Protein AF-A0A920RMG0-F1 (afdb_monomer_lite)

Sequence (128 aa):
MARPPLRSPDRQATRNQTPKTRGSAVPNRHDTGQPLRADIRKWLDQHAGTVPAAYKGRDIHLLRQGAVTYFRAYEILGDRKYLEAGLARADVIKKNQWPKGHWQWGDFGEDFVRIQDGYNDWPFWIML

Radius of gyration: 36.17 Å; chains: 1; bounding box: 58×58×116 Å

Foldseek 3Di:
DDDDDDDDDDDDDDDDDDDPDDPPPPPDPPPPVVVVVVVVVVVCVVCLPVQDQACDDPNVCVLVVLLVVLVVCCVVVVDCSSVVSNVSSVVNVVVQQDPVGHHDDPPDDPQWDWDDPVPDPDIDIDGD

Secondary structure (DSSP, 8-state):
--PPPPP---------------------TT-SHHHHHHHHHHHHHHHHT---S--STHHHHHHHHHHHHHHHHHHHH--HHHHHHHHHHHHHHHHT--TTS----TT--TTEEEE--SSSSS-EEEE-

pLDDT: mean 79.08, std 20.99, range [36.25, 98.5]

Structure (mmCIF, N/CA/C/O backbone):
data_AF-A0A920RMG0-F1
#
_entry.id   AF-A0A920RMG0-F1
#
loop_
_atom_site.group_PDB
_atom_site.id
_atom_site.type_symbol
_atom_site.label_atom_id
_atom_site.label_alt_id
_atom_site.label_comp_id
_atom_site.label_asym_id
_atom_site.label_entity_id
_atom_site.label_seq_id
_atom_site.pdbx_PDB_ins_code
_atom_site.Cartn_x
_atom_site.Cartn_y
_atom_site.Cartn_z
_atom_site.occupancy
_atom_site.B_iso_or_equiv
_atom_site.auth_seq_id
_atom_site.auth_comp_id
_atom_site.auth_asym_id
_atom_site.auth_atom_id
_atom_site.pdbx_PDB_model_num
ATOM 1 N N . MET A 1 1 ? -32.709 41.618 101.414 1.00 42.44 1 MET A N 1
ATOM 2 C CA . MET A 1 1 ? -31.379 42.117 100.997 1.00 42.44 1 MET A CA 1
ATOM 3 C C . MET A 1 1 ? -31.060 41.542 99.625 1.00 42.44 1 MET A C 1
ATOM 5 O O . MET A 1 1 ? -30.834 40.347 99.528 1.00 42.44 1 MET A O 1
ATOM 9 N N . ALA A 1 2 ? -31.113 42.361 98.575 1.00 39.97 2 ALA A N 1
ATOM 10 C CA . ALA A 1 2 ? -30.776 41.978 97.204 1.00 39.97 2 ALA A CA 1
ATOM 11 C C . ALA A 1 2 ? -29.787 43.015 96.651 1.00 39.97 2 ALA A C 1
ATOM 13 O O . ALA A 1 2 ? -30.056 44.213 96.721 1.00 39.97 2 ALA A O 1
ATOM 14 N N . ARG A 1 3 ? -28.625 42.564 96.169 1.00 41.97 3 ARG A N 1
ATOM 15 C CA . ARG A 1 3 ? -27.631 43.391 95.466 1.00 41.97 3 ARG A CA 1
ATOM 16 C C . ARG A 1 3 ? -27.864 43.267 93.952 1.00 41.97 3 ARG A C 1
ATOM 18 O O . ARG A 1 3 ? -28.039 42.139 93.496 1.00 41.97 3 ARG A O 1
ATOM 25 N N . PRO A 1 4 ? -27.838 44.358 93.169 1.00 48.66 4 PRO A N 1
ATOM 26 C CA . PRO A 1 4 ? -27.900 44.286 91.711 1.00 48.66 4 PRO A CA 1
ATOM 27 C C . PRO A 1 4 ? -26.489 44.104 91.117 1.00 48.66 4 PRO A C 1
ATOM 29 O O . PRO A 1 4 ? -25.529 44.609 91.708 1.00 48.66 4 PRO A O 1
ATOM 32 N N . PRO A 1 5 ? -26.315 43.454 89.952 1.00 51.12 5 PRO A N 1
ATOM 33 C CA . PRO A 1 5 ? -25.055 43.531 89.235 1.00 51.12 5 PRO A CA 1
ATOM 34 C C . PRO A 1 5 ? -25.028 44.723 88.268 1.00 51.12 5 PRO A C 1
ATOM 36 O O . PRO A 1 5 ? -26.004 45.057 87.595 1.00 51.12 5 PRO A O 1
ATOM 39 N N . LEU A 1 6 ? -23.858 45.360 88.253 1.00 41.81 6 LEU A N 1
ATOM 40 C CA . LEU A 1 6 ? -23.444 46.491 87.434 1.00 41.81 6 LEU A CA 1
ATOM 41 C C . LEU A 1 6 ? -23.401 46.158 85.936 1.00 41.81 6 LEU A C 1
ATOM 43 O O . LEU A 1 6 ? -23.084 45.045 85.524 1.00 41.81 6 LEU A O 1
ATOM 47 N N . ARG A 1 7 ? -23.669 47.183 85.127 1.00 38.91 7 ARG A N 1
ATOM 48 C CA . ARG A 1 7 ? -23.547 47.192 83.668 1.00 38.91 7 ARG A CA 1
ATOM 49 C C . ARG A 1 7 ? -22.143 47.648 83.245 1.00 38.91 7 ARG A C 1
ATOM 51 O O . ARG A 1 7 ? -21.618 48.583 83.851 1.00 38.91 7 ARG A O 1
ATOM 58 N N . SER A 1 8 ? -21.708 47.137 82.085 1.00 39.91 8 SER A N 1
ATOM 59 C CA . SER A 1 8 ? -20.843 47.752 81.038 1.00 39.91 8 SER A CA 1
ATOM 60 C C . SER A 1 8 ? -19.462 47.076 80.842 1.00 39.91 8 SER A C 1
ATOM 62 O O . SER A 1 8 ? -19.013 46.372 81.736 1.00 39.91 8 SER A O 1
ATOM 64 N N . PRO A 1 9 ? -18.755 47.311 79.714 1.00 49.00 9 PRO A N 1
ATOM 65 C CA . PRO A 1 9 ? -19.085 46.816 78.368 1.00 49.00 9 PRO A CA 1
ATOM 66 C C . PRO A 1 9 ? -17.839 46.247 77.644 1.00 49.00 9 PRO A C 1
ATOM 68 O O . PRO A 1 9 ? -16.835 46.941 77.556 1.00 49.00 9 PRO A O 1
ATOM 71 N N . ASP A 1 10 ? -17.912 45.079 77.001 1.00 38.12 10 ASP A N 1
ATOM 72 C CA . ASP A 1 10 ? -16.809 44.625 76.138 1.00 38.12 10 ASP A CA 1
ATOM 73 C C . ASP A 1 10 ? -17.220 44.527 74.669 1.00 38.12 10 ASP A C 1
ATOM 75 O O . ASP A 1 10 ? -18.046 43.715 74.249 1.00 38.12 10 ASP A O 1
ATOM 79 N N . ARG A 1 11 ? -16.602 45.412 73.879 1.00 44.03 11 ARG A N 1
ATOM 80 C CA . ARG A 1 11 ? -16.418 45.267 72.436 1.00 44.03 11 ARG A CA 1
ATOM 81 C C . ARG A 1 11 ? -15.615 43.990 72.190 1.00 44.03 11 ARG A C 1
ATOM 83 O O . ARG A 1 11 ? -14.558 43.856 72.792 1.00 44.03 11 ARG A O 1
ATOM 90 N N . GLN A 1 12 ? -15.997 43.187 71.195 1.00 36.25 12 GLN A N 1
ATOM 91 C CA . GLN A 1 12 ? -15.057 42.751 70.152 1.00 36.25 12 GLN A CA 1
ATOM 92 C C . GLN A 1 12 ? -15.734 42.007 68.988 1.00 36.25 12 GLN A C 1
ATOM 94 O O . GLN A 1 12 ? -16.477 41.051 69.162 1.00 36.25 12 GLN A O 1
ATOM 99 N N . ALA A 1 13 ? -15.368 42.486 67.796 1.00 37.72 13 ALA A N 1
ATOM 100 C CA . ALA A 1 13 ? -15.141 41.759 66.551 1.00 37.72 13 ALA A CA 1
ATOM 101 C C . ALA A 1 13 ? -16.302 40.978 65.905 1.00 37.72 13 ALA A C 1
ATOM 103 O O . ALA A 1 13 ? -16.529 39.791 66.129 1.00 37.72 13 ALA A O 1
ATOM 104 N N . THR A 1 14 ? -16.922 41.646 64.933 1.00 41.94 14 THR A N 1
ATOM 105 C CA . THR A 1 14 ? -17.558 41.050 63.756 1.00 41.94 14 THR A CA 1
ATOM 106 C C . THR A 1 14 ? -16.636 40.022 63.085 1.00 41.94 14 THR A C 1
ATOM 108 O O . THR A 1 14 ? -15.629 40.362 62.466 1.00 41.94 14 THR A O 1
ATOM 111 N N . ARG A 1 15 ? -16.994 38.736 63.173 1.00 38.6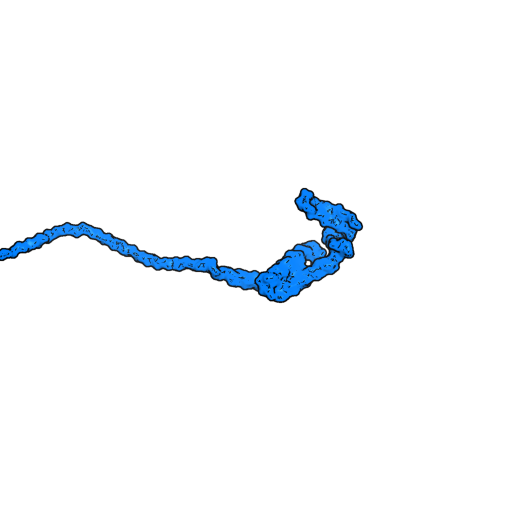2 15 ARG A N 1
ATOM 112 C CA . ARG A 1 15 ? -16.373 37.671 62.378 1.00 38.62 15 ARG A CA 1
ATOM 113 C C . ARG A 1 15 ? -17.013 37.665 60.990 1.00 38.62 15 ARG A C 1
ATOM 115 O O . ARG A 1 15 ? -18.120 37.163 60.820 1.00 38.62 15 ARG A O 1
ATOM 122 N N . ASN A 1 16 ? -16.306 38.229 60.013 1.00 36.69 16 ASN A N 1
ATOM 123 C CA . ASN A 1 16 ? -16.629 38.126 58.591 1.00 36.69 16 ASN A CA 1
ATOM 124 C C . ASN A 1 16 ? -16.818 36.649 58.199 1.00 36.69 16 ASN A C 1
ATOM 126 O O . ASN A 1 16 ? -15.867 35.868 58.236 1.00 36.69 16 ASN A O 1
ATOM 130 N N . GLN A 1 17 ? -18.040 36.265 57.828 1.00 39.31 17 GLN A N 1
ATOM 131 C CA . GLN A 1 17 ? -18.298 35.007 57.131 1.00 39.31 17 GLN A CA 1
ATOM 132 C C . GLN A 1 17 ? -18.097 35.246 55.635 1.00 39.31 17 GLN A C 1
ATOM 134 O O . GLN A 1 17 ? -18.928 35.859 54.970 1.00 39.31 17 GLN A O 1
ATOM 139 N N . THR A 1 18 ? -16.975 34.777 55.103 1.00 38.16 18 THR A N 1
ATOM 140 C CA . THR A 1 18 ? -16.750 34.669 53.659 1.00 38.16 18 THR A CA 1
ATOM 141 C C . THR A 1 18 ? -17.661 33.568 53.095 1.00 38.16 18 THR A C 1
ATOM 143 O O . THR A 1 18 ? -17.744 32.494 53.704 1.00 38.16 18 THR A O 1
ATOM 146 N N . PRO A 1 19 ? -18.343 33.762 51.950 1.00 41.34 19 PRO A N 1
ATOM 147 C CA . PRO A 1 19 ? -19.164 32.710 51.364 1.00 41.34 19 PRO A CA 1
ATOM 148 C C . PRO A 1 19 ? -18.275 31.548 50.909 1.00 41.34 19 PRO A C 1
ATOM 150 O O . PRO A 1 19 ? -17.295 31.759 50.195 1.00 41.34 19 PRO A O 1
ATOM 153 N N . LYS A 1 20 ? -18.632 30.314 51.292 1.00 44.19 20 LYS A N 1
ATOM 154 C CA . LYS A 1 20 ? -18.064 29.089 50.710 1.00 44.19 20 LYS A CA 1
ATOM 155 C C . LYS A 1 20 ? -18.308 29.116 49.201 1.00 44.19 20 LYS A C 1
ATOM 157 O O . LYS A 1 20 ? -19.425 28.874 48.746 1.00 44.19 20 LYS A O 1
ATOM 162 N N . THR A 1 21 ? -17.266 29.387 48.426 1.00 42.94 21 THR A N 1
ATOM 163 C CA . THR A 1 21 ? -17.236 29.114 46.992 1.00 42.94 21 THR A CA 1
ATOM 164 C C . THR A 1 21 ? -17.528 27.628 46.797 1.00 42.94 21 THR A C 1
ATOM 166 O O . THR A 1 21 ? -16.788 26.768 47.278 1.00 42.94 21 THR A O 1
ATOM 169 N N . ARG A 1 22 ? -18.651 27.315 46.132 1.00 43.19 22 ARG A N 1
ATOM 170 C CA . ARG A 1 22 ? -18.914 25.973 45.600 1.00 43.19 22 ARG A CA 1
ATOM 171 C C . ARG A 1 22 ? -17.688 25.571 44.796 1.00 43.19 22 ARG A C 1
ATOM 173 O O . ARG A 1 22 ? -17.317 26.292 43.873 1.00 43.19 22 ARG A O 1
ATOM 180 N N . GLY A 1 23 ? -17.076 24.447 45.161 1.00 39.91 23 GLY A N 1
ATOM 181 C CA . GLY A 1 23 ? -16.032 23.835 44.357 1.00 39.91 23 GLY A CA 1
ATOM 182 C C . GLY A 1 23 ? -16.557 23.681 42.937 1.00 39.91 23 GLY A C 1
ATOM 183 O O . GLY A 1 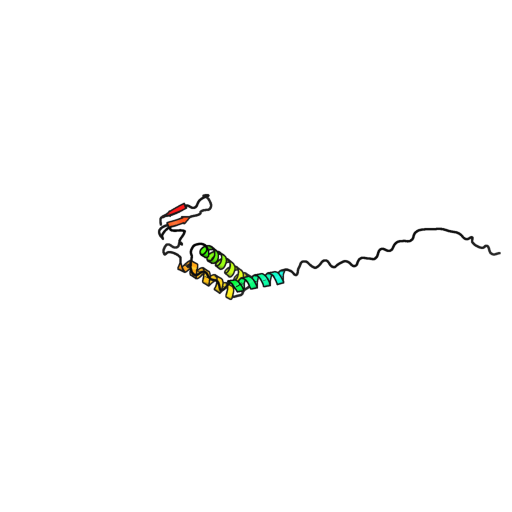23 ? -17.495 22.924 42.694 1.00 39.91 23 GLY A O 1
ATOM 184 N N . SER A 1 24 ? -15.994 24.455 42.015 1.00 47.78 24 SER A N 1
ATOM 185 C CA . SER A 1 24 ? -16.117 24.202 40.591 1.00 47.78 24 SER A CA 1
ATOM 186 C C . SER A 1 24 ? -15.584 22.796 40.367 1.00 47.78 24 SER A C 1
ATOM 188 O O . SER A 1 24 ? -14.395 22.548 40.580 1.00 47.78 24 SER A O 1
ATOM 190 N N . ALA A 1 25 ? -16.475 21.870 40.015 1.00 51.78 25 ALA A N 1
ATOM 191 C CA . ALA A 1 25 ? -16.089 20.545 39.572 1.00 51.78 25 ALA A CA 1
ATOM 192 C C . ALA A 1 25 ? -15.042 20.716 38.467 1.00 51.78 25 ALA A C 1
ATOM 194 O O . ALA A 1 25 ? -15.321 21.311 37.426 1.00 51.78 25 ALA A O 1
ATOM 195 N N . VAL A 1 26 ? -13.820 20.256 38.730 1.00 55.94 26 VAL A N 1
ATOM 196 C CA . VAL A 1 26 ? -12.792 20.132 37.700 1.00 55.94 26 VAL A CA 1
ATOM 197 C C . VAL A 1 26 ? -13.370 19.168 36.664 1.00 55.94 26 VAL A C 1
ATOM 199 O O . VAL A 1 26 ? -13.699 18.040 37.040 1.00 55.94 26 VAL A O 1
ATOM 202 N N . PRO A 1 27 ? -13.565 19.579 35.398 1.00 51.72 27 PRO A N 1
ATOM 203 C CA . PRO A 1 27 ? -14.087 18.668 34.399 1.00 51.72 27 PRO A CA 1
ATOM 204 C C . PRO A 1 27 ? -13.117 17.496 34.274 1.00 51.72 27 PRO A C 1
ATOM 206 O O . PRO A 1 27 ? -11.910 17.668 34.087 1.00 51.72 27 PRO A O 1
ATOM 209 N N . ASN A 1 28 ? -13.669 16.303 34.465 1.00 51.47 28 ASN A N 1
ATOM 210 C CA . ASN A 1 28 ? -12.955 15.040 34.473 1.00 51.47 28 ASN A CA 1
ATOM 211 C C . ASN A 1 28 ? -12.236 14.884 33.119 1.00 51.47 28 ASN A C 1
ATOM 213 O O . ASN A 1 28 ? -12.889 14.775 32.084 1.00 51.47 28 ASN A O 1
ATOM 217 N N . ARG A 1 29 ? -10.896 14.907 33.097 1.00 54.19 29 ARG A N 1
ATOM 218 C CA . ARG A 1 29 ? -10.055 14.883 31.874 1.00 54.19 29 ARG A CA 1
ATOM 219 C C . ARG A 1 29 ? -10.080 13.541 31.113 1.00 54.19 29 ARG A C 1
ATOM 221 O O . ARG A 1 29 ? -9.176 13.264 30.332 1.00 54.19 29 ARG A O 1
ATOM 228 N N . HIS A 1 30 ? -11.085 12.698 31.336 1.00 53.50 30 HIS A N 1
ATOM 229 C CA . HIS A 1 30 ? -11.074 11.289 30.934 1.00 53.50 30 HIS A CA 1
ATOM 230 C C . HIS A 1 30 ? -12.083 10.904 29.839 1.00 53.50 30 HIS A C 1
ATOM 232 O O . HIS A 1 30 ? -12.145 9.730 29.494 1.00 53.50 30 HIS A O 1
ATOM 238 N N . ASP A 1 31 ? -12.804 11.854 29.233 1.00 56.19 31 ASP A N 1
ATOM 239 C CA . ASP A 1 31 ? -13.808 11.553 28.188 1.00 56.19 31 ASP A CA 1
ATOM 240 C C . ASP A 1 31 ? -13.424 12.033 26.769 1.00 56.19 31 ASP A C 1
ATOM 242 O O . ASP A 1 31 ? -14.239 12.107 25.855 1.00 56.19 31 ASP A O 1
ATOM 246 N N . THR A 1 32 ? -12.152 12.374 26.539 1.00 56.78 32 THR A N 1
ATOM 247 C CA . THR A 1 32 ? -11.664 12.840 25.222 1.00 56.78 32 THR A CA 1
ATOM 248 C C . THR A 1 32 ? -11.327 11.705 24.251 1.00 56.78 32 THR A C 1
ATOM 250 O O . THR A 1 32 ? -11.149 11.945 23.056 1.00 56.78 32 THR A O 1
ATOM 253 N N . GLY A 1 33 ? -11.251 10.459 24.732 1.00 65.12 33 GLY A N 1
ATOM 254 C CA . GLY A 1 33 ? -10.840 9.308 23.923 1.00 65.12 33 GLY A CA 1
ATOM 255 C C . GLY A 1 33 ? -11.877 8.871 22.887 1.00 65.12 33 GLY A C 1
ATOM 256 O O . GLY A 1 33 ? -11.506 8.444 21.794 1.00 65.12 33 GLY A O 1
ATOM 257 N N . GLN A 1 34 ? -13.170 9.003 23.196 1.00 75.00 34 GLN A N 1
ATOM 258 C CA . GLN A 1 34 ? -14.237 8.577 22.286 1.00 75.00 34 GLN A CA 1
ATOM 259 C C . GLN A 1 34 ? -14.408 9.513 21.080 1.00 75.00 34 GLN A C 1
ATOM 261 O O . GLN A 1 34 ? -14.434 8.999 19.957 1.00 75.00 34 GLN A O 1
ATOM 266 N N . PRO A 1 35 ? -14.436 10.853 21.248 1.00 85.25 35 PRO A N 1
ATOM 267 C CA . PRO A 1 35 ? -14.441 11.771 20.109 1.00 85.25 35 PRO A CA 1
ATOM 268 C C . PRO A 1 35 ? -13.220 11.577 19.203 1.00 85.25 35 PRO A C 1
ATOM 270 O O . PRO A 1 35 ? -13.368 11.411 17.996 1.00 85.25 35 PRO A O 1
ATOM 273 N N . LEU A 1 36 ? -12.021 11.461 19.790 1.00 88.31 36 LEU A N 1
ATOM 274 C CA . LEU A 1 36 ? -10.789 11.246 19.029 1.00 88.31 36 LEU A CA 1
ATOM 275 C C . LEU A 1 36 ? -10.818 9.936 18.228 1.00 88.31 36 LEU A C 1
ATOM 277 O O . LEU A 1 36 ? -10.426 9.902 17.062 1.00 88.31 36 LEU A O 1
ATOM 281 N N . ARG A 1 37 ? -11.298 8.841 18.831 1.00 88.56 37 ARG A N 1
ATOM 282 C CA . ARG A 1 37 ? -11.426 7.550 18.141 1.00 88.56 37 ARG A CA 1
ATOM 283 C C . ARG A 1 37 ? -12.406 7.631 16.971 1.00 88.56 37 ARG A C 1
ATOM 285 O O . ARG A 1 37 ? -12.152 7.021 15.930 1.00 88.56 37 ARG A O 1
ATOM 292 N N . ALA A 1 38 ? -13.508 8.361 17.134 1.00 92.50 38 ALA A N 1
ATOM 293 C CA . ALA A 1 38 ? -14.477 8.585 16.068 1.00 92.50 38 ALA A CA 1
ATOM 294 C C . ALA A 1 38 ? -13.871 9.408 14.921 1.00 92.50 38 ALA A C 1
ATOM 296 O O . ALA A 1 38 ? -14.035 9.031 13.760 1.00 92.50 38 ALA A O 1
ATOM 297 N N . ASP A 1 39 ? -13.108 10.455 15.235 1.00 94.69 39 ASP A N 1
ATOM 298 C CA . ASP A 1 39 ? -12.436 11.295 14.240 1.00 94.69 39 ASP A CA 1
ATOM 299 C C . ASP A 1 39 ? -11.376 10.518 13.448 1.00 94.69 39 ASP A C 1
ATOM 301 O O . ASP A 1 39 ? -11.352 10.582 12.217 1.00 94.69 39 ASP A O 1
ATOM 305 N N . ILE A 1 40 ? -10.557 9.705 14.127 1.00 94.00 40 ILE A N 1
ATOM 306 C CA . ILE A 1 40 ? -9.577 8.823 13.472 1.00 94.00 40 ILE A CA 1
ATOM 307 C C . ILE A 1 40 ? -10.286 7.828 12.550 1.00 94.00 40 ILE A C 1
ATOM 309 O O . ILE A 1 40 ? -9.882 7.654 11.401 1.00 94.00 40 ILE A O 1
ATOM 313 N N . ARG A 1 41 ? -11.363 7.187 13.022 1.00 95.75 41 ARG A N 1
ATOM 314 C CA . ARG A 1 41 ? -12.144 6.244 12.209 1.00 95.75 41 ARG A CA 1
ATOM 315 C C . ARG A 1 41 ? -12.744 6.931 10.982 1.00 95.75 41 ARG A C 1
ATOM 317 O O . ARG A 1 41 ? -12.637 6.397 9.884 1.00 95.75 41 ARG A O 1
ATOM 324 N N . LYS A 1 42 ? -13.317 8.125 11.146 1.00 96.81 42 LYS A N 1
ATOM 325 C CA . LYS A 1 42 ? -13.858 8.916 10.036 1.00 96.81 42 LYS A CA 1
ATOM 326 C C . LYS A 1 42 ? -12.778 9.246 9.007 1.00 96.81 42 LYS A C 1
ATOM 328 O O . LYS A 1 42 ? -13.020 9.089 7.813 1.00 96.81 42 LYS A O 1
ATOM 333 N N . TRP A 1 43 ? -11.593 9.658 9.454 1.00 96.25 43 TRP A N 1
ATOM 334 C CA . TRP A 1 43 ? -10.474 9.934 8.558 1.00 96.25 43 TRP A CA 1
ATOM 335 C C . TRP A 1 43 ? -10.037 8.676 7.795 1.00 96.25 43 TRP A C 1
ATOM 337 O O . TRP A 1 43 ? -9.899 8.727 6.575 1.00 96.25 43 TRP A O 1
ATOM 347 N N . LEU A 1 44 ? -9.888 7.536 8.479 1.00 96.94 44 LEU A N 1
ATOM 348 C CA . LEU A 1 44 ? -9.539 6.262 7.838 1.00 96.94 44 LEU A CA 1
ATOM 349 C C . LEU A 1 44 ? -10.568 5.867 6.774 1.00 96.94 44 LEU A C 1
ATOM 351 O O . LEU A 1 44 ? -10.198 5.476 5.670 1.00 96.94 44 LEU A O 1
ATOM 355 N N . ASP A 1 45 ? -11.854 6.013 7.083 1.00 96.94 45 ASP A N 1
ATOM 356 C CA . ASP A 1 45 ? -12.947 5.653 6.178 1.00 96.94 45 ASP A CA 1
ATOM 357 C C . ASP A 1 45 ? -12.947 6.518 4.913 1.00 96.94 45 ASP A C 1
ATOM 359 O O . ASP A 1 45 ? -13.121 6.003 3.810 1.00 96.94 45 ASP A O 1
ATOM 363 N N . GLN A 1 46 ? -12.680 7.817 5.056 1.00 96.69 46 GLN A N 1
ATOM 364 C CA . GLN A 1 46 ? -12.597 8.750 3.930 1.00 96.69 46 GLN A CA 1
ATOM 365 C C . GLN A 1 46 ? -11.451 8.430 2.962 1.00 96.69 46 GLN A C 1
ATOM 367 O O . GLN A 1 46 ? -11.558 8.724 1.774 1.00 96.69 46 GLN A O 1
ATOM 372 N N . HIS A 1 47 ? -10.360 7.835 3.450 1.00 95.00 47 HIS A N 1
ATOM 373 C CA . HIS A 1 47 ? -9.147 7.620 2.658 1.00 95.00 47 HIS A CA 1
ATOM 374 C C . HIS A 1 47 ? -8.955 6.161 2.223 1.00 95.00 47 HIS A C 1
ATOM 376 O O . HIS A 1 47 ? -8.085 5.880 1.391 1.00 95.00 47 HIS A O 1
ATOM 382 N N . ALA A 1 48 ? -9.746 5.221 2.754 1.00 94.88 48 ALA A N 1
ATOM 383 C CA . ALA A 1 48 ? -9.579 3.789 2.508 1.00 94.88 48 ALA A CA 1
ATOM 384 C C . ALA A 1 48 ? -9.596 3.455 1.009 1.00 94.88 48 ALA A C 1
ATOM 386 O O . ALA A 1 48 ? -8.716 2.730 0.536 1.00 94.88 48 ALA A O 1
ATOM 387 N N . GLY A 1 49 ? -10.524 4.066 0.262 1.00 93.12 49 GLY A N 1
ATOM 388 C CA . GLY A 1 49 ? -10.711 3.849 -1.176 1.00 93.12 49 GLY A CA 1
ATOM 389 C C . GLY A 1 49 ? -9.707 4.556 -2.092 1.00 93.12 49 GLY A C 1
ATOM 390 O O . GLY A 1 49 ? -9.596 4.194 -3.260 1.00 93.12 49 GLY A O 1
ATOM 391 N N . THR A 1 50 ? -8.941 5.530 -1.596 1.00 93.06 50 THR A N 1
ATOM 392 C CA . THR A 1 50 ? -8.003 6.301 -2.428 1.00 93.06 50 THR A CA 1
ATOM 393 C C . THR A 1 50 ? -6.666 5.569 -2.538 1.00 93.06 50 THR A C 1
ATOM 395 O O . THR A 1 50 ? -5.732 5.816 -1.767 1.00 93.06 50 THR A O 1
ATOM 398 N N . VAL A 1 51 ? -6.587 4.620 -3.472 1.00 94.75 51 VAL A N 1
ATOM 399 C CA . VAL A 1 51 ? -5.392 3.805 -3.736 1.00 94.75 51 VAL A CA 1
ATOM 400 C C . VAL A 1 51 ? -4.651 4.353 -4.961 1.00 94.75 51 VAL A C 1
ATOM 402 O O . VAL A 1 51 ? -5.217 4.346 -6.055 1.00 94.75 51 VAL A O 1
ATOM 405 N N . PRO A 1 52 ? -3.395 4.819 -4.821 1.00 93.88 52 PRO A N 1
ATOM 406 C CA . PRO A 1 52 ? -2.582 5.188 -5.974 1.00 93.88 52 PRO A CA 1
ATOM 407 C C . PRO A 1 52 ? -2.398 4.010 -6.937 1.00 93.88 52 PRO A C 1
ATOM 409 O O . PRO A 1 52 ? -2.123 2.892 -6.509 1.00 93.88 52 PRO A O 1
ATOM 412 N N . ALA A 1 53 ? -2.522 4.261 -8.240 1.00 91.38 53 ALA A N 1
ATOM 413 C CA . ALA A 1 53 ? -2.436 3.208 -9.254 1.00 91.38 53 ALA A CA 1
ATOM 414 C C . ALA A 1 53 ? -0.992 2.807 -9.601 1.00 91.38 53 ALA A C 1
ATOM 416 O O . ALA A 1 53 ? -0.758 1.699 -10.079 1.00 91.38 53 ALA A O 1
ATOM 417 N N . ALA A 1 54 ? -0.025 3.702 -9.384 1.00 88.31 54 ALA A N 1
ATOM 418 C CA . ALA A 1 54 ? 1.358 3.512 -9.797 1.00 88.31 54 ALA A CA 1
ATOM 419 C C . ALA A 1 54 ? 2.306 3.501 -8.597 1.00 88.31 54 ALA A C 1
ATOM 421 O O . ALA A 1 54 ? 2.189 4.313 -7.682 1.00 88.31 54 ALA A O 1
ATOM 422 N N . TYR A 1 55 ? 3.305 2.623 -8.633 1.00 88.81 55 TYR A N 1
ATOM 423 C CA . TYR A 1 55 ? 4.379 2.605 -7.646 1.00 88.81 55 TYR A CA 1
ATOM 424 C C . TYR A 1 55 ? 5.553 3.472 -8.125 1.00 88.81 55 TYR A C 1
ATOM 426 O O . TYR A 1 55 ? 6.601 2.969 -8.515 1.00 88.81 55 TYR A O 1
ATOM 434 N N . LYS A 1 56 ? 5.370 4.797 -8.148 1.00 87.12 56 LYS A N 1
ATOM 435 C CA . LYS A 1 56 ? 6.414 5.747 -8.574 1.00 87.12 56 LYS A CA 1
ATOM 436 C C . LYS A 1 56 ? 6.321 7.088 -7.850 1.00 87.12 56 LYS A C 1
ATOM 438 O O . LYS A 1 56 ? 5.242 7.506 -7.439 1.00 87.12 56 LYS A O 1
ATOM 443 N N . GLY A 1 57 ? 7.450 7.782 -7.709 1.00 85.25 57 GLY A N 1
ATOM 444 C CA . GLY A 1 57 ? 7.503 9.127 -7.124 1.00 85.25 57 GLY A CA 1
ATOM 445 C C . GLY A 1 57 ? 6.818 9.226 -5.752 1.00 85.25 57 GLY A C 1
ATOM 446 O O . GLY A 1 57 ? 7.034 8.389 -4.875 1.00 85.25 57 GLY A O 1
ATOM 447 N N . ARG A 1 58 ? 5.965 10.248 -5.572 1.00 83.94 58 ARG A N 1
ATOM 448 C CA . ARG A 1 58 ? 5.221 10.494 -4.320 1.00 83.94 58 ARG A CA 1
ATOM 449 C C . ARG A 1 58 ? 4.294 9.331 -3.936 1.00 83.94 58 ARG A C 1
ATOM 451 O O . ARG A 1 58 ? 4.109 9.081 -2.744 1.00 83.94 58 ARG A O 1
AT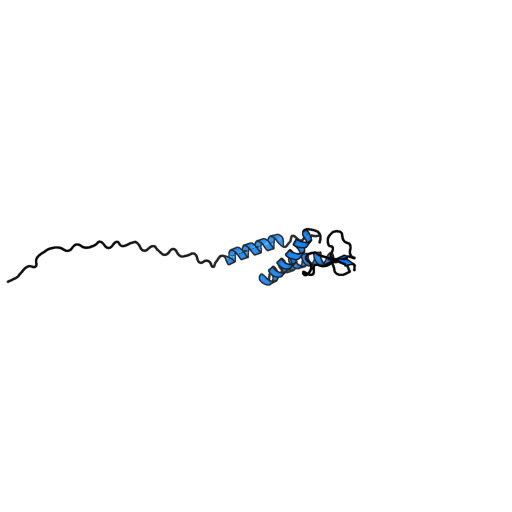OM 458 N N . ASP A 1 59 ? 3.763 8.601 -4.912 1.00 90.50 59 ASP A N 1
ATOM 459 C CA . ASP A 1 59 ? 2.784 7.536 -4.677 1.00 90.50 59 ASP A CA 1
ATOM 460 C C . ASP A 1 59 ? 3.390 6.338 -3.941 1.00 90.50 59 ASP A C 1
ATOM 462 O O . ASP A 1 59 ? 2.690 5.673 -3.179 1.00 90.50 59 ASP A O 1
ATOM 466 N N . ILE A 1 60 ? 4.705 6.114 -4.066 1.00 90.38 60 ILE A N 1
ATOM 467 C CA . ILE A 1 60 ? 5.419 5.064 -3.321 1.00 90.38 60 ILE A CA 1
ATOM 468 C C . ILE A 1 60 ? 5.206 5.234 -1.813 1.00 90.38 60 ILE A C 1
ATOM 470 O O . ILE A 1 60 ? 4.927 4.263 -1.105 1.00 90.38 60 ILE A O 1
ATOM 474 N N . HIS A 1 61 ? 5.317 6.465 -1.310 1.00 88.50 61 HIS A N 1
ATOM 475 C CA . HIS A 1 61 ? 5.145 6.738 0.115 1.00 88.50 61 HIS A CA 1
ATOM 476 C C . HIS A 1 61 ? 3.699 6.525 0.555 1.00 88.50 61 HIS A C 1
ATOM 478 O O . HIS A 1 61 ? 3.474 5.906 1.592 1.00 88.50 61 HIS A O 1
ATOM 484 N N . LEU A 1 62 ? 2.731 6.974 -0.247 1.00 92.00 62 LEU A N 1
ATOM 485 C CA . LEU A 1 62 ? 1.305 6.796 0.036 1.00 92.00 62 LEU A CA 1
ATOM 486 C C . LEU A 1 62 ? 0.901 5.317 0.044 1.00 92.00 62 LEU A C 1
ATOM 488 O O . LEU A 1 62 ? 0.118 4.899 0.895 1.00 92.00 62 LEU A O 1
ATOM 492 N N . LEU A 1 63 ? 1.466 4.515 -0.860 1.00 95.38 63 LEU A N 1
ATOM 493 C CA . LEU A 1 63 ? 1.241 3.073 -0.912 1.00 95.38 63 LEU A CA 1
ATOM 494 C C . LEU A 1 63 ? 1.836 2.367 0.308 1.00 95.38 63 LEU A C 1
ATOM 496 O O . LEU A 1 63 ? 1.116 1.652 1.001 1.00 95.38 63 LEU A O 1
ATOM 500 N N . ARG A 1 64 ? 3.123 2.596 0.607 1.00 93.56 64 ARG A N 1
ATOM 501 C CA . ARG A 1 64 ? 3.822 1.937 1.725 1.00 93.56 64 ARG A CA 1
ATOM 502 C C . ARG A 1 64 ? 3.234 2.331 3.080 1.00 93.56 64 ARG A C 1
ATOM 504 O O . ARG A 1 64 ? 2.865 1.459 3.862 1.00 93.56 64 ARG A O 1
ATOM 511 N N . GLN A 1 65 ? 3.113 3.633 3.345 1.00 94.25 65 GLN A N 1
ATOM 512 C CA . GLN A 1 65 ? 2.554 4.131 4.607 1.00 94.25 65 GLN A CA 1
ATOM 513 C C . GLN A 1 65 ? 1.076 3.772 4.735 1.00 94.25 65 GLN A C 1
ATOM 515 O O . GLN A 1 65 ? 0.637 3.346 5.801 1.00 94.25 65 GLN A O 1
ATOM 520 N N . GLY A 1 66 ? 0.313 3.884 3.644 1.00 95.75 66 GLY A N 1
ATOM 521 C CA . GLY A 1 66 ? -1.092 3.500 3.621 1.00 95.75 66 GLY A CA 1
ATOM 522 C C . GLY A 1 66 ? -1.293 2.020 3.939 1.00 95.75 66 GLY A C 1
ATOM 523 O O . GLY A 1 66 ? -2.108 1.706 4.799 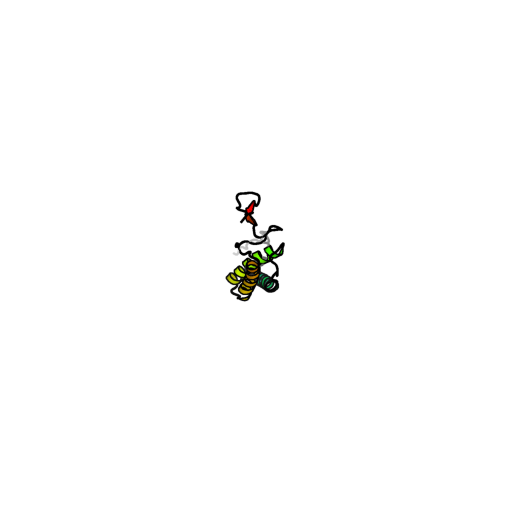1.00 95.75 66 GLY A O 1
ATOM 524 N N . ALA A 1 67 ? -0.533 1.114 3.315 1.00 97.38 67 ALA A N 1
ATOM 525 C CA . ALA A 1 67 ? -0.630 -0.322 3.589 1.00 97.38 67 ALA A CA 1
ATOM 526 C C . ALA A 1 67 ? -0.423 -0.627 5.082 1.00 97.38 67 ALA A C 1
ATOM 528 O O . ALA A 1 67 ? -1.287 -1.237 5.708 1.00 97.38 67 ALA A O 1
ATOM 529 N N . VAL A 1 68 ? 0.663 -0.115 5.675 1.00 97.38 68 VAL A N 1
ATOM 530 C CA . VAL A 1 68 ? 0.954 -0.288 7.110 1.00 97.38 68 VAL A CA 1
ATOM 531 C C . VAL A 1 68 ? -0.157 0.304 7.980 1.00 97.38 68 VAL A C 1
ATOM 533 O O . VAL A 1 68 ? -0.622 -0.343 8.917 1.00 97.38 68 VAL A O 1
ATOM 536 N N . THR A 1 69 ? -0.622 1.511 7.648 1.00 97.56 69 THR A N 1
ATOM 537 C CA . THR A 1 69 ? -1.682 2.211 8.390 1.00 97.56 69 THR A CA 1
ATOM 538 C C . THR A 1 69 ? -2.968 1.392 8.419 1.00 97.56 69 THR A C 1
ATOM 540 O O . THR A 1 69 ? -3.567 1.234 9.480 1.00 97.56 69 THR A O 1
ATOM 543 N N . TYR A 1 70 ? -3.390 0.838 7.282 1.00 98.25 70 TYR A N 1
ATOM 544 C CA . TYR A 1 70 ? -4.643 0.091 7.190 1.00 98.25 70 TYR A CA 1
ATOM 545 C C . TYR A 1 70 ? -4.557 -1.315 7.785 1.00 98.25 70 TYR A C 1
ATOM 547 O O . TYR A 1 70 ? -5.508 -1.741 8.439 1.00 98.25 70 TYR A O 1
ATOM 555 N N . PHE A 1 71 ? -3.416 -2.001 7.675 1.00 98.50 71 PHE A N 1
ATOM 556 C CA . PHE A 1 71 ? -3.208 -3.236 8.436 1.00 98.50 71 PHE A CA 1
ATOM 557 C C . PHE A 1 71 ? -3.270 -2.970 9.939 1.00 98.50 71 PHE A C 1
ATOM 559 O O . PHE A 1 71 ? -3.987 -3.665 10.657 1.00 98.50 71 PHE A O 1
ATOM 566 N N . ARG A 1 72 ? -2.636 -1.893 10.414 1.00 98.12 72 ARG A N 1
ATOM 567 C CA . ARG A 1 72 ? -2.698 -1.537 11.832 1.00 98.12 72 ARG A CA 1
ATOM 568 C C . ARG A 1 72 ? -4.099 -1.107 12.271 1.00 98.12 72 ARG A C 1
ATOM 570 O O . ARG A 1 72 ? -4.535 -1.449 13.369 1.00 98.12 72 ARG A O 1
ATOM 577 N N . ALA A 1 73 ? -4.830 -0.394 11.418 1.00 97.69 73 ALA A N 1
ATOM 578 C CA . ALA A 1 73 ? -6.224 -0.048 11.666 1.00 97.69 73 ALA A CA 1
ATOM 579 C C . ALA A 1 73 ? -7.105 -1.301 11.768 1.00 97.69 73 ALA A C 1
ATOM 581 O O . ALA A 1 73 ? -7.956 -1.360 12.651 1.00 97.69 73 ALA A O 1
ATOM 582 N N . TYR A 1 74 ? -6.881 -2.315 10.928 1.00 98.19 74 TYR A N 1
ATOM 583 C CA . TYR A 1 74 ? -7.569 -3.600 11.038 1.00 98.19 74 TYR A CA 1
ATOM 584 C C . TYR A 1 74 ? -7.260 -4.301 12.366 1.00 98.19 74 TYR A C 1
ATOM 586 O O . TYR A 1 74 ? -8.188 -4.693 13.067 1.00 98.19 74 TYR A O 1
ATOM 594 N N . GLU A 1 75 ? -5.989 -4.385 12.759 1.00 97.88 75 GLU A N 1
ATOM 595 C CA . GLU A 1 75 ? -5.575 -5.005 14.026 1.00 97.88 75 GLU A CA 1
ATOM 596 C C . GLU A 1 75 ? -6.201 -4.328 15.254 1.00 97.88 75 GLU A C 1
ATOM 598 O O . GLU A 1 75 ? -6.612 -5.000 16.196 1.00 97.88 75 GLU A O 1
ATOM 603 N N . ILE A 1 76 ? -6.284 -2.993 15.254 1.00 95.81 76 ILE A N 1
ATOM 604 C CA . ILE A 1 76 ? -6.794 -2.216 16.395 1.00 95.81 76 ILE A CA 1
ATOM 605 C C . ILE A 1 76 ? -8.327 -2.149 16.402 1.00 95.81 76 ILE A C 1
ATOM 607 O O . ILE A 1 76 ? -8.950 -2.160 17.464 1.00 95.81 76 ILE A O 1
ATOM 611 N N . LEU A 1 77 ? -8.952 -1.997 15.231 1.00 94.50 77 LEU A N 1
ATOM 612 C CA . LEU A 1 77 ? -10.379 -1.682 15.110 1.00 94.50 77 LEU A CA 1
ATOM 613 C C . LEU A 1 77 ? -11.241 -2.875 14.681 1.00 94.50 77 LEU A C 1
ATOM 615 O O . LEU A 1 77 ? -12.465 -2.763 14.758 1.00 94.50 77 LEU A O 1
ATOM 619 N N . GLY A 1 78 ? -10.634 -3.968 14.212 1.00 95.44 78 GLY A N 1
ATOM 620 C CA . GLY A 1 78 ? -11.290 -5.226 13.838 1.00 95.44 78 GLY A CA 1
ATOM 621 C C . GLY A 1 78 ? -12.149 -5.180 12.570 1.00 95.44 78 GLY A C 1
ATOM 622 O O . GLY A 1 78 ? -12.783 -6.174 12.226 1.00 95.44 78 GLY A O 1
ATOM 623 N N . ASP A 1 79 ? -12.203 -4.044 11.870 1.00 96.88 79 ASP A N 1
ATOM 624 C CA . ASP A 1 79 ? -13.074 -3.858 10.707 1.00 96.88 79 ASP A CA 1
ATOM 625 C C . ASP A 1 79 ? -12.370 -4.294 9.415 1.00 96.88 79 ASP A C 1
ATOM 627 O O . ASP A 1 79 ? -11.349 -3.723 9.015 1.00 96.88 79 ASP A O 1
ATOM 631 N N . ARG A 1 80 ? -12.928 -5.311 8.751 1.00 97.81 80 ARG A N 1
ATOM 632 C CA . ARG A 1 80 ? -12.345 -5.960 7.571 1.00 97.81 80 ARG A CA 1
ATOM 633 C C . ARG A 1 80 ? -12.105 -4.998 6.405 1.00 97.81 80 ARG A C 1
ATOM 635 O O . ARG A 1 80 ? -11.172 -5.222 5.636 1.00 97.81 80 ARG A O 1
ATOM 642 N N . LYS A 1 81 ? -12.855 -3.897 6.302 1.00 97.56 81 LYS A N 1
ATOM 643 C CA . LYS A 1 81 ? -12.624 -2.890 5.252 1.00 97.56 81 LYS A CA 1
ATOM 644 C C . LYS A 1 81 ? -11.202 -2.316 5.284 1.00 97.56 81 LYS A C 1
ATOM 646 O O . LYS A 1 81 ? -10.655 -1.952 4.248 1.00 97.56 81 LYS A O 1
ATOM 651 N N . TYR A 1 82 ? -10.574 -2.263 6.462 1.00 98.25 82 TYR A N 1
ATOM 652 C CA . TYR A 1 82 ? -9.189 -1.814 6.589 1.00 98.25 82 TYR A CA 1
ATOM 653 C C . TYR A 1 82 ? -8.197 -2.885 6.136 1.00 98.25 82 TYR A C 1
ATOM 655 O O . TYR A 1 82 ? -7.202 -2.555 5.501 1.00 98.25 82 TYR A O 1
ATOM 663 N N . LEU A 1 83 ? -8.483 -4.169 6.363 1.00 98.31 83 LEU A N 1
ATOM 664 C CA . LEU A 1 83 ? -7.669 -5.241 5.788 1.00 98.31 83 LEU A CA 1
ATOM 665 C C . LEU A 1 83 ? -7.669 -5.144 4.258 1.00 98.31 83 LEU A C 1
ATOM 667 O O . LEU A 1 83 ? -6.611 -5.159 3.635 1.00 98.31 83 LEU A O 1
ATOM 671 N N . GLU A 1 84 ? -8.848 -4.974 3.663 1.00 98.31 84 GLU A N 1
ATOM 672 C CA . GLU A 1 84 ? -9.013 -4.843 2.213 1.00 98.31 84 GLU A CA 1
ATOM 673 C C . GLU A 1 84 ? -8.304 -3.593 1.670 1.00 98.31 84 GLU A C 1
ATOM 675 O O . GLU A 1 84 ? -7.595 -3.670 0.667 1.00 98.31 84 GLU A O 1
ATOM 680 N N . ALA A 1 85 ? -8.391 -2.461 2.375 1.00 98.06 85 ALA A N 1
ATOM 681 C CA . ALA A 1 85 ? -7.671 -1.239 2.017 1.00 98.06 85 ALA A CA 1
ATOM 682 C C . ALA A 1 85 ? -6.137 -1.392 2.087 1.00 98.06 85 ALA A C 1
ATOM 684 O O . ALA A 1 85 ? -5.419 -0.791 1.277 1.00 98.06 85 ALA A O 1
ATOM 685 N N . GLY A 1 86 ? -5.629 -2.174 3.044 1.00 98.06 86 GLY A N 1
ATOM 686 C CA . GLY A 1 86 ? -4.210 -2.512 3.155 1.00 98.06 86 GLY A CA 1
ATOM 687 C C . GLY A 1 86 ? -3.750 -3.433 2.025 1.00 98.06 86 GLY A C 1
ATOM 688 O O . GLY A 1 86 ? -2.754 -3.140 1.360 1.00 98.06 86 GLY A O 1
ATOM 689 N N . LEU A 1 87 ? -4.518 -4.492 1.748 1.00 98.38 87 LEU A N 1
ATOM 690 C CA . LEU A 1 87 ? -4.248 -5.445 0.667 1.00 98.38 87 LEU A CA 1
ATOM 691 C C . LEU A 1 87 ? -4.255 -4.770 -0.705 1.00 98.38 87 LEU A C 1
ATOM 693 O O . LEU A 1 87 ? -3.313 -4.955 -1.465 1.00 98.38 87 LEU A O 1
ATOM 697 N N . ALA A 1 88 ? -5.228 -3.901 -0.988 1.00 97.94 88 ALA A N 1
ATOM 698 C CA . ALA A 1 88 ? -5.293 -3.183 -2.261 1.00 97.94 88 ALA A CA 1
ATOM 699 C C . ALA A 1 88 ? -4.018 -2.368 -2.545 1.00 97.94 88 ALA A C 1
ATOM 701 O O . ALA A 1 88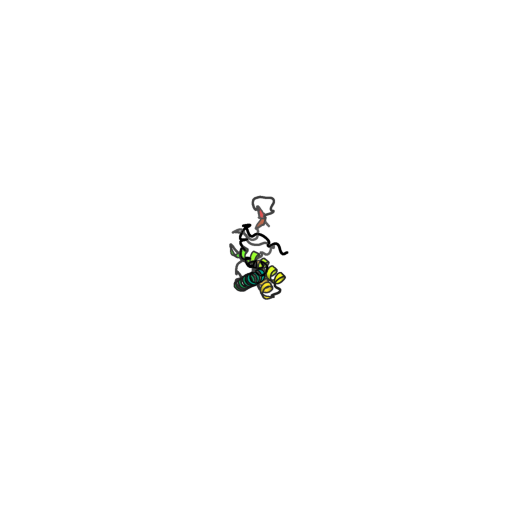 ? -3.558 -2.287 -3.682 1.00 97.94 88 ALA A O 1
ATOM 702 N N . ARG A 1 89 ? -3.406 -1.785 -1.506 1.00 97.94 89 ARG A N 1
ATOM 703 C CA . ARG A 1 89 ? -2.129 -1.066 -1.628 1.00 97.94 89 ARG A CA 1
ATOM 704 C C . ARG A 1 89 ? -0.960 -2.032 -1.776 1.00 97.94 89 ARG A C 1
ATOM 706 O O . ARG A 1 89 ? -0.112 -1.814 -2.639 1.00 97.94 89 ARG A O 1
ATOM 713 N N . ALA A 1 90 ? -0.924 -3.099 -0.979 1.00 97.12 90 ALA A N 1
ATOM 714 C CA . ALA A 1 90 ? 0.099 -4.139 -1.075 1.00 97.12 90 ALA A CA 1
ATOM 715 C C . ALA A 1 90 ? 0.129 -4.794 -2.468 1.00 97.12 90 ALA A C 1
ATOM 717 O O . ALA A 1 90 ? 1.209 -5.027 -3.006 1.00 97.12 90 ALA A O 1
ATOM 718 N N . ASP A 1 91 ? -1.031 -4.991 -3.093 1.00 97.56 91 ASP A N 1
ATOM 719 C CA . ASP A 1 91 ? -1.151 -5.518 -4.450 1.00 97.56 91 ASP A CA 1
ATOM 720 C C . ASP A 1 91 ? -0.496 -4.599 -5.480 1.00 97.56 91 ASP A C 1
ATOM 722 O O . ASP A 1 91 ? 0.224 -5.075 -6.356 1.00 97.56 91 ASP A O 1
ATOM 726 N N . VAL A 1 92 ? -0.686 -3.279 -5.376 1.00 96.31 92 VAL A N 1
ATOM 727 C CA . VAL A 1 92 ? -0.001 -2.321 -6.260 1.00 96.31 92 VAL A CA 1
ATOM 728 C C . VAL A 1 92 ? 1.511 -2.399 -6.056 1.00 96.31 92 VAL A C 1
ATOM 730 O O . VAL A 1 92 ? 2.254 -2.466 -7.035 1.00 96.31 92 VAL A O 1
ATOM 733 N N . ILE A 1 93 ? 1.979 -2.454 -4.804 1.00 95.31 93 ILE A N 1
ATOM 734 C CA . ILE A 1 93 ? 3.410 -2.603 -4.492 1.00 95.31 93 IL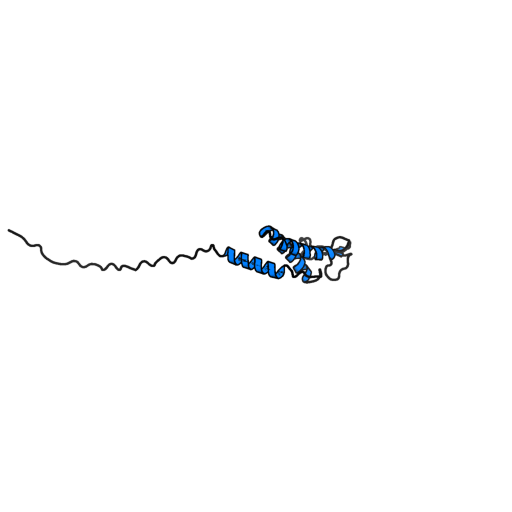E A CA 1
ATOM 735 C C . ILE A 1 93 ? 3.955 -3.885 -5.129 1.00 95.31 93 ILE A C 1
ATOM 737 O O . ILE A 1 93 ? 4.979 -3.849 -5.809 1.00 95.31 93 ILE A O 1
ATOM 741 N N . LYS A 1 94 ? 3.265 -5.015 -4.951 1.00 95.44 94 LYS A N 1
ATOM 742 C CA . LYS A 1 94 ? 3.708 -6.315 -5.457 1.00 95.44 94 LYS A CA 1
ATOM 743 C C . LYS A 1 94 ? 3.705 -6.377 -6.983 1.00 95.44 94 LYS A C 1
ATOM 745 O O . LYS A 1 94 ? 4.667 -6.878 -7.554 1.00 95.44 94 LYS A O 1
ATOM 750 N N . LYS A 1 95 ? 2.676 -5.836 -7.645 1.00 94.56 95 LYS A N 1
ATOM 751 C CA . LYS A 1 95 ? 2.578 -5.787 -9.117 1.00 94.56 95 LYS A CA 1
ATOM 752 C C . LYS A 1 95 ? 3.711 -4.999 -9.775 1.00 94.56 95 LYS A C 1
ATOM 754 O O . LYS A 1 95 ? 4.025 -5.260 -10.927 1.00 94.56 95 LYS A O 1
ATOM 759 N N . ASN A 1 96 ? 4.306 -4.048 -9.059 1.00 92.44 96 ASN A N 1
ATOM 760 C CA . ASN A 1 96 ? 5.412 -3.226 -9.553 1.00 92.44 96 ASN A CA 1
ATOM 761 C C . ASN A 1 96 ? 6.795 -3.746 -9.112 1.00 92.44 96 ASN A C 1
ATOM 763 O O . ASN A 1 96 ? 7.793 -3.051 -9.294 1.00 92.44 96 ASN A O 1
ATOM 767 N N . GLN A 1 97 ? 6.873 -4.927 -8.491 1.00 92.44 97 GLN A N 1
ATOM 768 C CA . GLN A 1 97 ? 8.151 -5.559 -8.174 1.00 92.44 97 GLN A CA 1
ATOM 769 C C . GLN A 1 97 ? 8.745 -6.166 -9.450 1.00 92.44 97 GLN A C 1
ATOM 771 O O . GLN A 1 97 ? 8.070 -6.918 -10.153 1.00 92.44 97 GLN A O 1
ATOM 776 N N . TRP A 1 98 ? 10.010 -5.873 -9.731 1.00 91.06 98 TRP A N 1
ATOM 777 C CA . TRP A 1 98 ? 10.729 -6.503 -10.833 1.00 91.06 98 TRP A CA 1
ATOM 778 C C . TRP A 1 98 ? 11.001 -7.989 -10.561 1.00 91.06 98 TRP A C 1
ATOM 780 O O . TRP A 1 98 ? 11.025 -8.404 -9.396 1.00 91.06 98 TRP A O 1
ATOM 790 N N . PRO A 1 99 ? 11.266 -8.804 -11.604 1.00 91.81 99 PRO A N 1
ATOM 791 C CA . PRO A 1 99 ? 11.483 -10.246 -11.457 1.00 91.81 99 PRO A CA 1
ATOM 792 C C . PRO A 1 99 ? 12.584 -10.617 -10.455 1.00 91.81 99 PRO A C 1
ATOM 794 O O . PRO A 1 99 ? 12.452 -11.599 -9.729 1.00 91.81 99 PRO A O 1
ATOM 797 N N . LYS A 1 100 ? 13.636 -9.793 -10.351 1.00 90.44 100 LYS A N 1
ATOM 798 C CA . LYS A 1 100 ? 14.745 -9.968 -9.396 1.00 90.44 100 LYS A CA 1
ATOM 799 C C . LYS A 1 100 ? 14.380 -9.607 -7.939 1.00 90.44 100 LYS A C 1
ATOM 801 O O . LYS A 1 100 ? 15.248 -9.596 -7.075 1.00 90.44 100 LYS A O 1
ATOM 806 N N . GLY A 1 101 ? 13.124 -9.267 -7.641 1.00 89.88 101 GLY A N 1
ATOM 807 C CA . GLY A 1 101 ? 12.628 -9.087 -6.270 1.00 89.88 101 GLY A CA 1
ATOM 808 C C . GLY A 1 101 ? 12.795 -7.687 -5.666 1.00 89.88 101 GLY A C 1
ATOM 809 O O . GLY A 1 101 ? 12.500 -7.493 -4.487 1.00 89.88 101 GLY A O 1
ATOM 810 N N . HIS A 1 102 ? 13.206 -6.695 -6.449 1.00 89.25 102 HIS A N 1
ATOM 811 C CA . HIS A 1 102 ? 13.346 -5.305 -6.009 1.00 89.25 102 HIS A CA 1
ATOM 812 C C . HIS A 1 102 ? 12.402 -4.381 -6.786 1.00 89.25 102 HIS A C 1
ATOM 814 O O . HIS A 1 102 ? 11.607 -4.833 -7.609 1.00 89.25 102 HIS A O 1
ATOM 820 N N . TRP A 1 103 ? 12.447 -3.086 -6.483 1.00 89.44 103 TRP A N 1
ATOM 821 C CA . TRP A 1 103 ? 11.586 -2.085 -7.101 1.00 89.44 103 TRP A CA 1
ATOM 822 C C . TRP A 1 103 ? 12.406 -0.959 -7.705 1.00 89.44 103 TRP A C 1
ATOM 824 O O . TRP A 1 103 ? 13.485 -0.639 -7.203 1.00 89.44 103 TRP A O 1
ATOM 834 N N . GLN A 1 104 ? 11.810 -0.303 -8.698 1.00 83.25 104 GLN A N 1
ATOM 835 C CA . GLN A 1 104 ? 12.303 0.937 -9.278 1.00 83.25 104 GLN A CA 1
ATOM 836 C C . GLN A 1 104 ? 12.731 1.949 -8.208 1.00 83.25 104 GLN A C 1
ATOM 838 O O . GLN A 1 104 ? 11.997 2.236 -7.255 1.00 83.25 104 GLN A O 1
ATOM 843 N N . TRP A 1 105 ? 13.881 2.578 -8.450 1.00 78.12 105 TRP A N 1
ATOM 844 C CA . TRP A 1 105 ? 14.286 3.793 -7.759 1.00 78.12 105 TRP A CA 1
ATOM 845 C C . TRP A 1 105 ? 14.883 4.797 -8.746 1.00 78.12 105 TRP A C 1
ATOM 847 O O . TRP A 1 105 ? 15.952 4.566 -9.301 1.00 78.12 105 TRP A O 1
ATOM 857 N N . GLY A 1 106 ? 14.215 5.940 -8.931 1.00 78.31 106 GLY A N 1
ATOM 858 C CA . GLY A 1 106 ? 14.622 6.938 -9.925 1.00 78.31 106 GLY A CA 1
ATOM 859 C C . GLY A 1 106 ? 14.524 6.397 -11.355 1.00 78.31 106 GLY A C 1
ATOM 860 O O . GLY A 1 106 ? 13.570 5.680 -11.669 1.00 78.31 106 GLY A O 1
ATOM 861 N N . ASP A 1 107 ? 15.520 6.740 -12.173 1.00 81.38 107 ASP A N 1
ATOM 862 C CA . ASP A 1 107 ? 15.625 6.362 -13.591 1.00 81.38 107 ASP A CA 1
ATOM 863 C C . ASP A 1 107 ? 16.512 5.122 -13.823 1.00 81.38 107 ASP A C 1
ATOM 865 O O . ASP A 1 107 ? 16.821 4.775 -14.962 1.00 81.38 107 ASP A O 1
ATOM 869 N N . PHE A 1 108 ? 16.947 4.447 -12.753 1.00 81.62 108 PHE A N 1
ATOM 870 C CA . PHE A 1 108 ? 17.725 3.214 -12.864 1.00 81.62 108 PHE A CA 1
ATOM 871 C C . PHE A 1 108 ? 16.834 2.045 -13.308 1.00 81.62 108 PHE A C 1
ATOM 873 O O . PHE A 1 108 ? 15.670 1.968 -12.911 1.00 81.62 108 PHE A O 1
ATOM 880 N N . GLY A 1 109 ? 17.382 1.154 -14.140 1.00 84.44 109 GLY A N 1
ATOM 881 C CA . GLY A 1 109 ? 16.694 -0.037 -14.653 1.00 84.44 109 GLY A CA 1
ATOM 882 C C . GLY A 1 109 ? 16.710 -1.229 -13.689 1.00 84.44 109 GLY A C 1
ATOM 883 O O . GLY A 1 109 ? 17.260 -1.145 -12.593 1.00 84.44 109 GLY A O 1
ATOM 884 N N . GLU A 1 110 ? 16.140 -2.355 -14.129 1.00 88.88 110 GLU A N 1
ATOM 885 C CA . GLU A 1 110 ? 15.960 -3.582 -13.327 1.00 88.88 110 GLU A CA 1
ATOM 886 C C . GLU A 1 110 ? 17.248 -4.319 -12.940 1.00 88.88 110 GLU A C 1
ATOM 888 O O . GLU A 1 110 ? 17.213 -5.298 -12.199 1.00 88.88 110 GLU A O 1
ATOM 893 N N . ASP A 1 111 ? 18.392 -3.846 -13.419 1.00 90.75 111 ASP A N 1
ATOM 894 C CA . ASP A 1 111 ? 19.704 -4.378 -13.067 1.00 90.75 111 ASP A CA 1
ATOM 895 C C . ASP A 1 111 ? 20.345 -3.632 -11.895 1.00 90.75 111 ASP A C 1
ATOM 897 O O . ASP A 1 111 ? 21.482 -3.923 -11.544 1.00 90.75 111 ASP A O 1
ATOM 901 N N . PHE A 1 112 ? 19.643 -2.677 -11.275 1.00 87.50 112 PHE A N 1
ATOM 902 C CA . PHE A 1 112 ? 20.184 -1.859 -10.193 1.00 87.50 112 PHE A CA 1
ATOM 903 C C . PHE A 1 112 ? 19.318 -1.900 -8.939 1.00 87.50 112 PHE A C 1
ATOM 905 O O . PHE A 1 112 ? 18.123 -1.608 -8.959 1.00 87.50 112 PHE A O 1
ATOM 912 N N . VAL A 1 113 ? 19.965 -2.131 -7.796 1.00 87.25 113 VAL A N 1
ATOM 913 C CA . VAL A 1 113 ? 19.331 -2.016 -6.479 1.00 87.25 113 VAL A CA 1
ATOM 914 C C . VAL A 1 113 ? 19.967 -0.891 -5.689 1.00 87.25 113 VAL A C 1
ATOM 916 O O . VAL A 1 113 ? 21.181 -0.865 -5.489 1.00 87.25 113 VAL A O 1
ATOM 919 N N . ARG A 1 114 ? 19.120 -0.000 -5.165 1.00 84.06 114 ARG A N 1
ATOM 920 C CA . ARG A 1 114 ? 19.518 0.953 -4.131 1.00 84.06 114 ARG A CA 1
ATOM 921 C C . ARG A 1 114 ? 19.637 0.240 -2.793 1.00 84.06 114 ARG A C 1
ATOM 923 O O . ARG A 1 114 ? 18.638 -0.263 -2.279 1.00 84.06 114 ARG A O 1
ATOM 930 N N . ILE A 1 115 ? 20.811 0.303 -2.185 1.00 83.94 115 ILE A N 1
ATOM 931 C CA . ILE A 1 115 ? 21.038 -0.135 -0.814 1.00 83.94 115 ILE A CA 1
ATOM 932 C C . ILE A 1 115 ? 21.244 1.099 0.062 1.00 83.94 115 ILE A C 1
ATOM 934 O O . ILE A 1 115 ? 22.039 1.988 -0.241 1.00 83.94 115 ILE A O 1
ATOM 938 N N . GLN A 1 116 ? 20.486 1.158 1.152 1.00 81.88 116 GLN A N 1
ATOM 939 C CA . GLN A 1 116 ? 20.730 2.070 2.261 1.00 81.88 116 GLN A CA 1
ATOM 940 C C . GLN A 1 116 ? 20.826 1.195 3.505 1.00 81.88 116 GLN A C 1
ATOM 942 O O . GLN A 1 116 ? 19.812 0.721 4.010 1.00 81.88 116 GLN A O 1
ATOM 947 N N . ASP A 1 117 ? 22.056 0.917 3.923 1.00 75.62 117 ASP A N 1
ATOM 948 C CA . ASP A 1 117 ? 22.375 -0.019 5.006 1.00 75.62 117 ASP A CA 1
ATOM 949 C C . ASP A 1 117 ? 22.318 0.626 6.401 1.00 75.62 117 ASP A C 1
ATOM 951 O O . ASP A 1 117 ? 22.349 -0.076 7.407 1.00 75.62 117 ASP A O 1
ATOM 955 N N . GLY A 1 118 ? 22.207 1.957 6.468 1.00 77.25 118 GLY A N 1
ATOM 956 C CA . GLY A 1 118 ? 22.216 2.716 7.718 1.00 77.25 118 GLY A CA 1
ATOM 957 C C . GLY A 1 118 ? 23.605 2.874 8.347 1.00 77.25 118 GLY A C 1
ATOM 958 O O . GLY A 1 118 ? 23.701 3.507 9.394 1.00 77.25 118 GLY A O 1
ATOM 959 N N . TYR A 1 119 ? 24.655 2.328 7.724 1.00 77.38 119 TYR A N 1
ATOM 960 C CA . TYR A 1 119 ? 26.055 2.528 8.104 1.00 77.38 119 TYR A CA 1
ATOM 961 C C . TYR A 1 119 ? 26.691 3.659 7.292 1.00 77.38 119 TYR A C 1
ATOM 963 O O . TYR A 1 119 ? 27.427 4.476 7.838 1.00 77.38 119 TYR A O 1
ATOM 971 N N . ASN A 1 120 ? 26.371 3.733 5.999 1.00 70.75 120 ASN A N 1
ATOM 972 C CA . ASN A 1 120 ? 26.794 4.829 5.140 1.00 70.75 120 ASN A CA 1
ATOM 973 C C . ASN A 1 120 ? 25.770 5.972 5.155 1.00 70.75 120 ASN A C 1
ATOM 975 O O . ASN A 1 120 ? 24.560 5.751 5.047 1.00 70.75 120 ASN A O 1
ATOM 979 N N . ASP A 1 121 ? 26.271 7.208 5.182 1.00 82.50 121 ASP A N 1
ATOM 980 C CA . ASP A 1 121 ? 25.446 8.427 5.122 1.00 82.50 121 ASP A CA 1
ATOM 981 C C . ASP A 1 121 ? 24.746 8.610 3.764 1.00 82.50 121 ASP A C 1
ATOM 983 O O . ASP A 1 121 ? 23.819 9.412 3.626 1.00 82.50 121 ASP A O 1
ATOM 987 N N . TRP A 1 122 ? 25.169 7.849 2.751 1.00 77.56 122 TRP A N 1
ATOM 988 C CA . TRP A 1 122 ? 24.657 7.918 1.390 1.00 77.56 122 TRP A CA 1
ATOM 989 C C . TRP A 1 122 ? 24.273 6.533 0.874 1.00 77.56 122 TRP A C 1
ATOM 991 O O . TRP A 1 122 ? 24.965 5.551 1.152 1.00 77.56 122 TRP A O 1
ATOM 1001 N N . PRO A 1 123 ? 23.183 6.431 0.094 1.00 78.81 123 PRO A N 1
ATOM 1002 C CA . PRO A 1 123 ? 22.856 5.184 -0.570 1.00 78.81 123 PRO A CA 1
ATOM 1003 C C . PRO A 1 123 ? 23.921 4.834 -1.607 1.00 78.81 123 PRO A C 1
ATOM 1005 O O . PRO A 1 123 ? 24.433 5.710 -2.305 1.00 78.81 123 PRO A O 1
ATOM 1008 N N . PHE A 1 124 ? 24.176 3.543 -1.765 1.00 83.00 124 PHE A N 1
ATOM 1009 C CA . PHE A 1 124 ? 24.974 3.014 -2.863 1.00 83.00 124 PHE A CA 1
ATOM 1010 C C . PHE A 1 124 ? 24.138 2.060 -3.708 1.00 83.00 124 PHE A C 1
ATOM 1012 O O . PHE A 1 124 ? 23.033 1.653 -3.336 1.00 83.00 124 PHE A O 1
ATOM 1019 N N . TRP A 1 125 ? 24.664 1.745 -4.881 1.00 83.56 125 TRP A N 1
ATOM 1020 C CA . TRP A 1 125 ? 23.978 0.955 -5.886 1.00 83.56 125 TRP A CA 1
ATOM 1021 C C . TRP A 1 125 ? 24.781 -0.294 -6.168 1.00 83.56 125 TRP A C 1
ATOM 1023 O O . TRP A 1 125 ? 25.996 -0.222 -6.346 1.00 83.56 125 TRP A O 1
ATOM 1033 N N . ILE A 1 126 ? 24.093 -1.425 -6.218 1.00 83.62 126 ILE A N 1
ATOM 1034 C CA . ILE A 1 126 ? 24.672 -2.674 -6.697 1.00 83.62 126 ILE A CA 1
ATOM 1035 C C . ILE A 1 126 ? 24.043 -3.015 -8.041 1.00 83.62 126 ILE A C 1
ATOM 1037 O O . ILE A 1 126 ? 22.845 -2.802 -8.241 1.00 83.62 126 ILE A O 1
ATOM 1041 N N . MET A 1 127 ? 24.873 -3.515 -8.948 1.00 85.19 127 MET A N 1
ATOM 1042 C CA . MET A 1 127 ? 24.427 -4.110 -10.199 1.00 85.19 127 MET A CA 1
ATOM 1043 C C . MET A 1 127 ? 24.112 -5.588 -9.939 1.00 85.19 127 MET A C 1
ATOM 1045 O O . MET A 1 127 ? 24.909 -6.258 -9.278 1.00 85.19 127 MET A O 1
ATOM 1049 N N . LEU A 1 128 ? 22.948 -6.060 -10.394 1.00 80.75 128 LEU A N 1
ATOM 1050 C CA . LEU A 1 128 ? 22.436 -7.417 -10.165 1.00 80.75 128 LEU A CA 1
ATOM 1051 C C . LEU A 1 128 ? 22.653 -8.364 -11.340 1.00 80.75 128 LEU A C 1
ATOM 1053 O O . LEU A 1 128 ? 22.195 -8.011 -12.451 1.00 80.75 128 LEU A O 1
#